Protein AF-A0A7S0XY44-F1 (afdb_monomer)

Mean predicted aligned error: 6.11 Å

InterPro domains:
  IPR001214 SET domain [PS50280] (11-122)
  IPR046341 SET domain superfamily [G3DSA:2.170.270.10] (19-122)
  IPR046341 SET domain superfamily [SSF82199] (30-107)

pLDDT: mean 85.66, std 14.61, range [36.22, 97.56]

Secondary structure (DSSP, 8-state):
--------S-TTEEEEEPPTTSSSTTTTSEEEEESS---TT-EEEEE-EEEEEGGGSPTT-TTEEEEETTEEEEEEEEE-GGGGPPP-TTSSSPPSEEEEEEE-TTS-EEEEEEE--PPPP-

Radius of gyration: 15.22 Å; Cα contacts (8 Å, |Δi|>4): 228; chains: 1; bounding box: 36×29×39 Å

Nearest PDB structures (foldseek):
  2igq-assembly1_A  TM=7.745E-01  e=1.715E-03  Homo sapiens
  2rfi-assembly3_B  TM=7.496E-01  e=2.272E-03  Homo sapiens
  2o8j-assembly4_D  TM=7.693E-01  e=3.561E-03  Homo sapiens
  6box-assembly1_A  TM=7.775E-01  e=5.583E-03  Schizosaccharomyces pombe 972h-
  4it6-assembly1_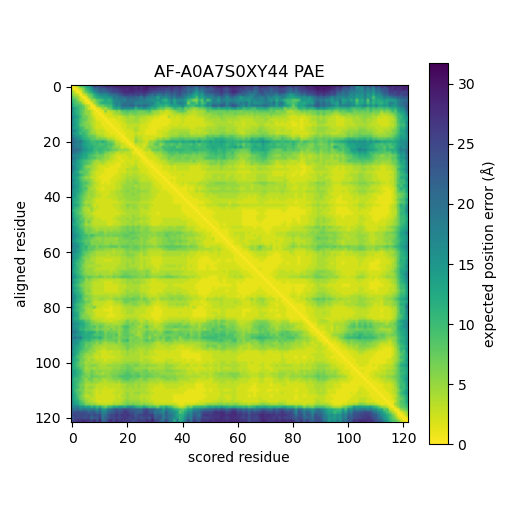A  TM=2.141E-01  e=4.003E+00  Drosophila melanogaster

Foldseek 3Di:
DDPPDQFADFQQKDKAAADLPDLAPQHRHIAIDGPDDADAFDWGGWWAADKDFPVPADPPQPQWDDQDVRIIHGPPPPTGSVSRHDDCPPSPDDDQWDWDWDQDPVRDITTTITGHRDDDDD

Sequence (122 aa):
SGKGIIQGPSNRVAVQPIPPDAKHPAAGQWGLVAAANLFPGEHVIDYVGRVSTMDAAEPDSEYVAELCPGIVIDAAREGGQARFINDFHGTGKMPNVRFERRVEASGEHRLGVHVMKRKIRK

Organism: Hemiselmis andersenii (NCBI:txid464988)

Structure (mmCIF, N/CA/C/O backbone):
data_AF-A0A7S0XY44-F1
#
_entry.id   AF-A0A7S0XY44-F1
#
loop_
_atom_site.group_PDB
_atom_site.id
_atom_site.type_symbol
_atom_site.label_atom_id
_atom_site.label_alt_id
_atom_site.label_comp_id
_atom_site.label_asym_id
_atom_site.label_entity_id
_atom_site.label_seq_id
_atom_site.pdbx_PDB_ins_code
_atom_site.Cartn_x
_atom_site.Cartn_y
_atom_site.Cartn_z
_atom_site.occupancy
_atom_site.B_iso_or_equiv
_atom_site.auth_seq_id
_atom_site.auth_comp_id
_atom_site.auth_asym_id
_atom_site.auth_atom_id
_atom_site.pdbx_PDB_model_num
ATOM 1 N N . SER A 1 1 ? -22.617 -9.368 12.715 1.00 37.84 1 SER A N 1
ATOM 2 C CA . SER A 1 1 ? -21.308 -9.877 13.164 1.00 37.84 1 SER A CA 1
ATOM 3 C C . SER A 1 1 ? -20.520 -10.309 11.937 1.00 37.84 1 SER A C 1
ATOM 5 O O . SER A 1 1 ? -20.588 -11.464 11.538 1.00 37.84 1 SER A O 1
ATOM 7 N N . GLY A 1 2 ? -19.897 -9.359 11.235 1.00 41.81 2 GLY A N 1
ATOM 8 C CA . GLY A 1 2 ? -18.983 -9.672 10.138 1.00 41.81 2 GLY A CA 1
ATOM 9 C C . GLY A 1 2 ? -17.583 -9.707 10.724 1.00 41.81 2 GLY A C 1
ATOM 10 O O . GLY A 1 2 ? -17.139 -8.695 11.256 1.00 41.81 2 GLY A O 1
ATOM 11 N N . LYS A 1 3 ? -16.917 -10.863 10.710 1.00 39.81 3 LYS A N 1
ATOM 12 C CA . LYS A 1 3 ? -15.498 -10.934 11.061 1.00 39.81 3 LYS A CA 1
ATOM 13 C C . LYS A 1 3 ? -14.749 -10.075 10.043 1.00 39.81 3 LYS A C 1
ATOM 15 O O . LYS A 1 3 ? -14.694 -10.447 8.874 1.00 39.81 3 LYS A O 1
ATOM 20 N N . GLY A 1 4 ? -14.216 -8.935 10.476 1.00 41.88 4 GLY A N 1
ATOM 21 C CA . GLY A 1 4 ? -13.226 -8.186 9.716 1.00 41.88 4 GLY A CA 1
ATOM 22 C C . GLY A 1 4 ? -12.010 -9.087 9.566 1.00 41.88 4 GLY A C 1
ATOM 23 O O . GLY A 1 4 ? -11.192 -9.193 10.470 1.00 41.88 4 GLY A O 1
ATOM 24 N N . ILE A 1 5 ? -11.914 -9.822 8.466 1.00 56.62 5 ILE A N 1
ATOM 25 C CA . ILE A 1 5 ? -10.704 -10.557 8.094 1.00 56.62 5 ILE A CA 1
ATOM 26 C C . ILE A 1 5 ? -9.902 -9.583 7.245 1.00 56.62 5 ILE A C 1
ATOM 28 O O . ILE A 1 5 ? -10.487 -8.925 6.384 1.00 56.62 5 ILE A O 1
ATOM 32 N N . ILE A 1 6 ? -8.613 -9.400 7.534 1.00 58.50 6 ILE A N 1
ATOM 33 C CA . ILE A 1 6 ? -7.717 -8.649 6.645 1.00 58.50 6 ILE A CA 1
ATOM 34 C C . ILE A 1 6 ? -7.892 -9.246 5.251 1.00 58.50 6 ILE A C 1
ATOM 36 O O . ILE A 1 6 ? -7.714 -10.458 5.087 1.00 58.50 6 ILE A O 1
ATOM 40 N N . GLN A 1 7 ? -8.277 -8.443 4.258 1.00 63.34 7 GLN A N 1
ATOM 41 C CA . GLN A 1 7 ? -8.320 -8.965 2.898 1.00 63.34 7 GLN A CA 1
ATOM 42 C C . GLN A 1 7 ? -6.880 -9.106 2.412 1.00 63.34 7 GLN A C 1
ATOM 44 O O . GLN A 1 7 ? -6.263 -8.142 1.957 1.00 63.34 7 GLN A O 1
ATOM 49 N N . GLY A 1 8 ? -6.358 -10.324 2.603 1.00 63.72 8 GLY A N 1
ATOM 50 C CA . GLY A 1 8 ? -5.056 -10.785 2.139 1.00 63.72 8 GLY A CA 1
ATOM 51 C C . GLY A 1 8 ? -4.989 -10.861 0.608 1.00 63.72 8 GLY A C 1
ATOM 52 O O . GLY A 1 8 ? -5.683 -10.102 -0.067 1.00 63.72 8 GLY A O 1
ATOM 53 N N . PRO A 1 9 ? -4.147 -11.734 0.025 1.00 71.38 9 PRO A N 1
ATOM 54 C CA . PRO A 1 9 ? -3.911 -11.721 -1.412 1.00 71.38 9 PRO A CA 1
ATOM 55 C C . PRO A 1 9 ? -5.227 -11.769 -2.198 1.00 71.38 9 PRO A C 1
ATOM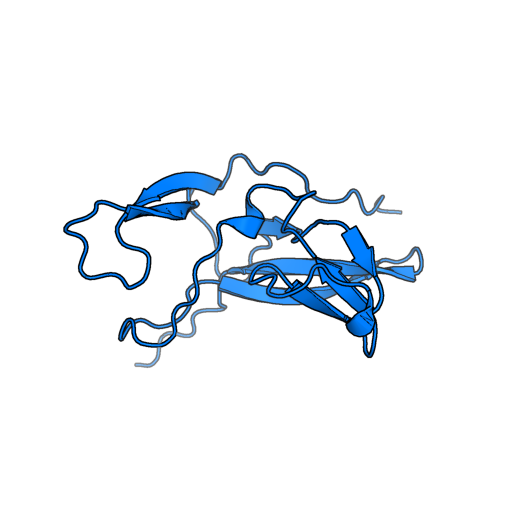 57 O O . PRO A 1 9 ? -6.085 -12.621 -1.969 1.00 71.38 9 PRO A O 1
ATOM 60 N N . SER A 1 10 ? -5.385 -10.812 -3.105 1.00 82.44 10 SER A N 1
ATOM 61 C CA . SER A 1 10 ? -6.598 -10.597 -3.880 1.00 82.44 10 SER A CA 1
ATOM 62 C C . SER A 1 10 ? -6.367 -11.122 -5.289 1.00 82.44 10 SER A C 1
ATOM 64 O O . SER A 1 10 ? -5.464 -10.677 -5.995 1.00 82.44 10 SER A O 1
ATOM 66 N N . ASN A 1 11 ? -7.205 -12.062 -5.729 1.00 86.38 11 ASN A N 1
ATOM 67 C CA . ASN A 1 11 ? -7.176 -12.586 -7.100 1.00 86.38 11 ASN A CA 1
ATOM 68 C C . ASN A 1 11 ? -7.642 -11.558 -8.148 1.00 86.38 11 ASN A C 1
ATOM 70 O O . ASN A 1 11 ? -7.597 -11.827 -9.345 1.00 86.38 11 ASN A O 1
ATOM 74 N N . ARG A 1 12 ? -8.102 -10.384 -7.704 1.00 87.94 12 ARG A N 1
ATOM 75 C CA . ARG A 1 12 ? -8.526 -9.269 -8.556 1.00 87.94 12 ARG A CA 1
ATOM 76 C C . ARG A 1 12 ? -7.364 -8.358 -8.935 1.00 87.94 12 ARG A C 1
ATOM 78 O O . ARG A 1 12 ? -7.548 -7.454 -9.749 1.00 87.94 12 ARG A O 1
ATOM 85 N N . VAL A 1 13 ? -6.177 -8.604 -8.382 1.00 91.44 13 VAL A N 1
ATOM 86 C CA . VAL A 1 13 ? -4.935 -7.909 -8.714 1.00 91.44 13 VAL A CA 1
ATOM 87 C C . VAL A 1 13 ? -3.798 -8.897 -8.950 1.00 91.44 13 VAL A C 1
ATOM 89 O O . VAL A 1 13 ? -3.791 -10.009 -8.427 1.00 91.44 13 VAL A O 1
ATOM 92 N N . ALA A 1 14 ? -2.812 -8.476 -9.731 1.00 92.38 14 ALA A N 1
ATOM 93 C CA . ALA A 1 14 ? -1.583 -9.214 -9.973 1.00 92.38 14 ALA A CA 1
ATOM 94 C C . ALA A 1 14 ? -0.380 -8.282 -9.829 1.00 92.38 14 ALA A C 1
ATOM 96 O O . ALA A 1 14 ? -0.474 -7.088 -10.105 1.00 92.38 14 ALA A O 1
ATOM 97 N N . VAL A 1 15 ? 0.752 -8.839 -9.405 1.00 93.56 15 VAL A N 1
ATOM 98 C CA . VAL A 1 15 ? 2.034 -8.130 -9.386 1.00 93.56 15 VAL A CA 1
ATOM 99 C C . VAL A 1 15 ? 2.767 -8.496 -10.669 1.00 93.56 15 VAL A C 1
ATOM 101 O O . VAL A 1 15 ? 2.958 -9.678 -10.954 1.00 93.56 15 VAL A O 1
ATOM 104 N N . GLN A 1 16 ? 3.116 -7.496 -11.470 1.00 93.12 16 GLN A N 1
ATOM 105 C CA . GLN A 1 16 ? 3.737 -7.683 -12.781 1.00 93.12 16 GLN A CA 1
ATOM 106 C C . GLN A 1 16 ? 4.915 -6.721 -12.960 1.00 93.12 16 GLN A C 1
ATOM 108 O O . GLN A 1 16 ? 4.880 -5.622 -12.402 1.00 93.12 16 GLN A O 1
ATOM 113 N N . PRO A 1 17 ? 5.957 -7.100 -13.719 1.00 92.50 17 PRO A N 1
ATOM 114 C CA . PRO A 1 17 ? 7.029 -6.176 -14.051 1.00 92.50 17 PRO A CA 1
ATOM 115 C C . PRO A 1 17 ? 6.493 -5.068 -14.964 1.00 92.50 17 PRO A C 1
ATOM 117 O O . PRO A 1 17 ? 5.711 -5.319 -15.882 1.00 92.50 17 PRO A O 1
ATOM 120 N N . ILE A 1 18 ? 6.931 -3.838 -14.726 1.00 87.69 18 ILE A N 1
ATOM 121 C CA . ILE A 1 18 ? 6.678 -2.704 -15.608 1.00 87.69 18 ILE A CA 1
ATOM 122 C C . ILE A 1 18 ? 7.811 -2.669 -16.637 1.00 87.69 18 ILE A C 1
ATOM 124 O O . ILE A 1 18 ? 8.978 -2.600 -16.238 1.00 87.69 18 ILE A O 1
ATOM 128 N N . PRO A 1 19 ? 7.504 -2.703 -17.948 1.00 87.94 19 PRO A N 1
ATOM 129 C CA . PRO A 1 19 ? 8.525 -2.705 -18.988 1.00 87.94 19 PRO A CA 1
ATOM 130 C C . PRO A 1 19 ? 9.529 -1.548 -18.825 1.00 87.94 19 PRO A C 1
ATOM 132 O O . PRO A 1 19 ? 9.103 -0.422 -18.547 1.00 87.94 19 PRO A O 1
ATOM 135 N N . PRO A 1 20 ? 10.845 -1.784 -18.992 1.00 84.31 20 PRO A N 1
ATOM 136 C CA . PRO A 1 20 ? 11.866 -0.736 -18.869 1.00 84.31 20 PRO A CA 1
ATOM 137 C C . PRO A 1 20 ? 11.702 0.425 -19.860 1.00 84.31 20 PRO A C 1
ATOM 139 O O . PRO A 1 20 ? 12.147 1.535 -19.595 1.00 84.31 20 PRO A O 1
ATOM 142 N N . ASP A 1 21 ? 11.061 0.178 -20.999 1.00 81.12 21 ASP A N 1
ATOM 143 C CA . ASP A 1 21 ? 10.767 1.153 -22.050 1.00 81.12 21 ASP A CA 1
ATOM 144 C C . ASP A 1 21 ? 9.429 1.889 -21.841 1.00 81.12 21 ASP A C 1
ATOM 146 O O . ASP A 1 21 ? 9.049 2.754 -22.637 1.00 81.12 21 ASP A O 1
ATOM 150 N N . ALA A 1 22 ? 8.701 1.583 -20.762 1.00 77.19 22 ALA A N 1
ATOM 151 C CA . ALA A 1 22 ? 7.473 2.285 -20.435 1.00 77.19 22 ALA A CA 1
ATOM 152 C C . ALA A 1 22 ? 7.754 3.766 -20.136 1.00 77.19 22 ALA A C 1
ATOM 154 O O . ALA A 1 22 ? 8.648 4.119 -19.371 1.00 77.19 22 ALA A O 1
ATOM 155 N N . LYS A 1 23 ? 6.904 4.660 -20.654 1.00 75.38 23 LYS A N 1
ATOM 156 C CA . LYS A 1 23 ? 6.850 6.070 -20.225 1.00 75.38 23 LYS A CA 1
ATOM 157 C C . LYS A 1 23 ? 6.158 6.170 -18.859 1.00 75.38 23 LYS A C 1
ATOM 159 O O . LYS A 1 23 ? 5.044 6.684 -18.752 1.00 75.38 23 LYS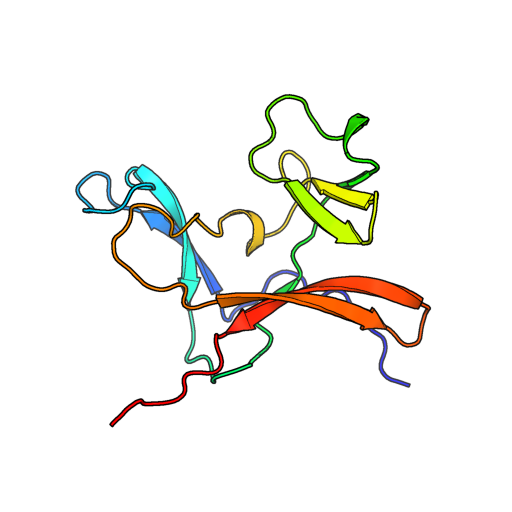 A O 1
ATOM 164 N N . HIS A 1 24 ? 6.775 5.577 -17.843 1.00 69.00 24 HIS A N 1
ATOM 165 C CA . HIS A 1 24 ? 6.268 5.467 -16.481 1.00 69.00 24 HIS A CA 1
ATOM 166 C C . HIS A 1 24 ? 7.438 5.629 -15.490 1.00 69.00 24 HIS A C 1
ATOM 168 O O . HIS A 1 24 ? 8.469 5.004 -15.708 1.00 69.00 24 HIS A O 1
ATOM 174 N N . PRO A 1 25 ? 7.311 6.405 -14.397 1.00 74.94 25 PRO A N 1
ATOM 175 C CA . PRO A 1 25 ? 8.374 6.590 -13.401 1.00 74.94 25 PRO A CA 1
ATOM 176 C C . PRO A 1 25 ? 8.863 5.282 -12.768 1.00 74.94 25 PRO A C 1
ATOM 178 O O . PRO A 1 25 ? 10.039 5.148 -12.470 1.00 74.94 25 PRO A O 1
ATOM 181 N N . ALA A 1 26 ? 7.975 4.295 -12.633 1.00 80.62 26 ALA A N 1
ATOM 182 C CA . ALA A 1 26 ? 8.307 2.948 -12.159 1.00 80.62 26 ALA A CA 1
ATOM 183 C C . ALA A 1 26 ? 8.744 1.973 -13.281 1.00 80.62 26 ALA A C 1
ATOM 185 O O . ALA A 1 26 ? 8.563 0.764 -13.152 1.00 80.62 26 ALA A O 1
ATOM 186 N N . ALA A 1 27 ? 9.235 2.460 -14.426 1.00 85.94 27 ALA A N 1
ATOM 187 C CA . ALA A 1 27 ? 9.763 1.592 -15.482 1.00 85.94 27 ALA A CA 1
ATOM 188 C C . ALA A 1 27 ? 10.922 0.730 -14.952 1.00 85.94 27 ALA A C 1
ATOM 190 O O . ALA A 1 27 ? 11.809 1.223 -14.260 1.00 85.94 27 ALA A O 1
ATOM 191 N N . GLY A 1 28 ? 10.895 -0.574 -15.242 1.00 87.31 28 GLY A N 1
ATOM 192 C CA . GLY A 1 28 ? 11.861 -1.539 -14.705 1.00 87.31 28 GLY A CA 1
ATOM 193 C C . GLY A 1 28 ? 11.592 -1.986 -13.261 1.00 87.31 28 GLY A C 1
ATOM 194 O O . GLY A 1 28 ? 12.302 -2.857 -12.761 1.00 87.31 28 GLY A O 1
ATOM 195 N N . GLN A 1 29 ? 10.568 -1.441 -12.599 1.00 90.44 29 GLN A N 1
ATOM 196 C CA . GLN A 1 29 ? 10.107 -1.893 -11.285 1.00 90.44 29 GLN A CA 1
ATOM 197 C C . GLN A 1 29 ? 8.933 -2.874 -11.419 1.00 90.44 29 GLN A C 1
ATOM 199 O O . GLN A 1 29 ? 8.493 -3.213 -12.517 1.00 90.44 29 GLN A O 1
ATOM 204 N N . TRP A 1 30 ? 8.404 -3.341 -10.290 1.00 92.44 30 TRP A N 1
ATOM 205 C CA . TRP A 1 30 ? 7.176 -4.133 -10.241 1.00 92.44 30 TRP A CA 1
ATOM 206 C C . TRP A 1 30 ? 5.975 -3.236 -9.941 1.00 92.44 30 TRP A C 1
ATOM 208 O O . TRP A 1 30 ? 6.092 -2.233 -9.245 1.00 92.44 30 TRP A O 1
ATOM 218 N N . GLY A 1 31 ? 4.807 -3.596 -10.461 1.00 90.88 31 GLY A N 1
ATOM 219 C CA . GLY A 1 31 ? 3.571 -2.853 -10.258 1.00 90.88 31 GLY A CA 1
ATOM 220 C C . GLY A 1 31 ? 2.388 -3.751 -9.938 1.00 90.88 31 GLY A C 1
ATOM 221 O O . GLY A 1 31 ? 2.302 -4.889 -10.404 1.00 90.88 31 GLY A O 1
ATOM 222 N N . LEU A 1 32 ? 1.452 -3.211 -9.161 1.00 92.31 32 LEU A N 1
ATOM 223 C CA . LEU A 1 32 ? 0.148 -3.811 -8.925 1.00 92.31 32 LEU A CA 1
ATOM 224 C C . LEU A 1 32 ? -0.817 -3.440 -10.057 1.00 92.31 32 LEU A C 1
ATOM 226 O O . LEU A 1 32 ? -1.138 -2.268 -10.260 1.00 92.31 32 LEU A O 1
ATOM 230 N N . VAL A 1 33 ? -1.309 -4.443 -10.779 1.00 90.06 33 VAL A N 1
ATOM 231 C CA . VAL A 1 33 ? -2.258 -4.275 -11.885 1.00 90.06 33 VAL A CA 1
ATOM 232 C C . VAL A 1 33 ? -3.572 -4.988 -11.594 1.00 90.06 33 VAL A C 1
ATOM 234 O O . VAL A 1 33 ? -3.612 -5.957 -10.838 1.00 90.06 33 VAL A O 1
ATOM 237 N N . ALA A 1 34 ? -4.663 -4.525 -12.204 1.00 90.94 34 ALA A N 1
ATOM 238 C CA . ALA A 1 34 ? -5.946 -5.214 -12.125 1.00 90.94 34 ALA A CA 1
ATOM 239 C C . ALA A 1 34 ? -5.892 -6.541 -12.905 1.00 90.94 34 ALA A C 1
ATOM 241 O O . ALA A 1 34 ? -5.452 -6.574 -14.051 1.00 90.94 34 ALA A O 1
ATOM 242 N N . ALA A 1 35 ? -6.375 -7.617 -12.287 1.00 90.88 35 ALA A N 1
ATOM 243 C CA . ALA A 1 35 ? -6.527 -8.947 -12.884 1.00 90.88 35 ALA A CA 1
ATOM 244 C C . ALA A 1 35 ? -8.004 -9.314 -13.139 1.00 90.88 35 ALA A C 1
ATOM 246 O O . ALA A 1 35 ? -8.310 -10.388 -13.649 1.00 90.88 35 ALA A O 1
ATOM 247 N N . ALA A 1 36 ? -8.927 -8.417 -12.786 1.00 90.12 36 ALA A N 1
ATOM 248 C CA . ALA 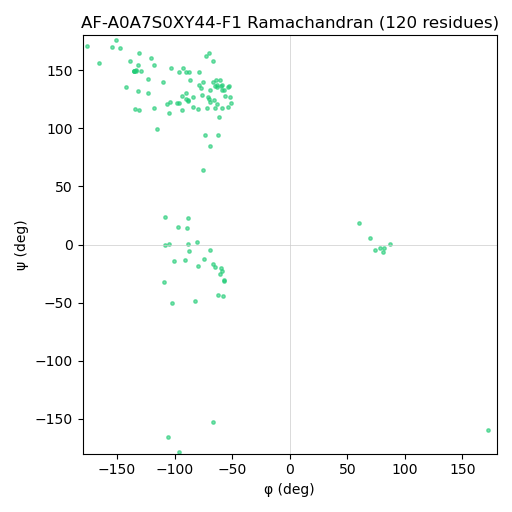A 1 36 ? -10.357 -8.529 -13.038 1.00 90.12 36 ALA A CA 1
ATOM 249 C C . ALA A 1 36 ? -10.973 -7.139 -13.266 1.00 90.12 36 ALA A C 1
ATOM 251 O O . ALA A 1 36 ? -10.348 -6.113 -12.989 1.00 90.12 36 ALA A O 1
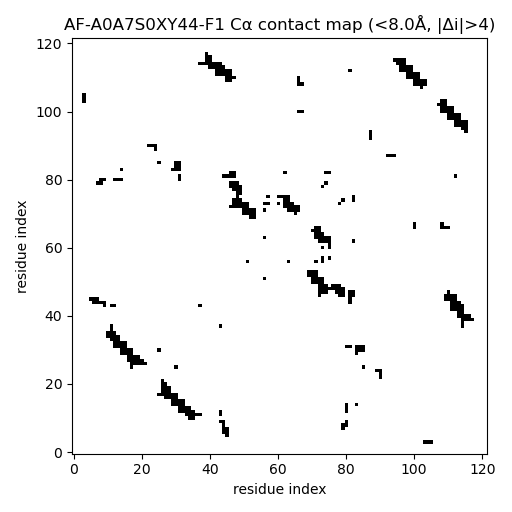ATOM 252 N N . ASN A 1 37 ? -12.225 -7.099 -13.727 1.00 90.00 37 ASN A N 1
ATOM 253 C CA . ASN A 1 37 ? -12.995 -5.856 -13.781 1.00 90.00 37 ASN A CA 1
ATOM 254 C C . ASN A 1 37 ? -13.269 -5.348 -12.364 1.00 90.00 37 ASN A C 1
ATOM 256 O O . ASN A 1 37 ? -13.870 -6.076 -11.573 1.00 90.00 37 ASN A O 1
ATOM 260 N N . LEU A 1 38 ? -12.872 -4.107 -12.078 1.00 90.38 38 LEU A N 1
ATOM 261 C CA . LEU A 1 38 ? -13.094 -3.440 -10.795 1.00 90.38 38 LEU A CA 1
ATOM 262 C C . LEU A 1 38 ? -14.116 -2.304 -10.939 1.00 90.38 38 LEU A C 1
ATOM 264 O O . LEU A 1 38 ? -14.081 -1.543 -11.910 1.00 90.38 38 LEU A O 1
ATOM 268 N N . PHE A 1 39 ? -15.004 -2.162 -9.962 1.00 91.50 39 PHE A N 1
ATOM 269 C CA . PHE A 1 39 ? -16.051 -1.145 -9.946 1.00 91.50 39 PHE A CA 1
ATOM 270 C C . PHE A 1 39 ? -15.613 0.134 -9.211 1.00 91.50 39 PHE A C 1
ATOM 272 O O . PHE A 1 39 ? -14.798 0.083 -8.288 1.00 91.50 39 PHE A O 1
ATOM 279 N N . PRO A 1 40 ? -16.162 1.314 -9.560 1.00 92.31 40 PRO A N 1
ATOM 280 C CA . PRO A 1 40 ? -15.874 2.551 -8.837 1.00 92.31 40 PRO A CA 1
ATOM 281 C C . PRO A 1 40 ? -16.185 2.444 -7.337 1.00 92.31 40 PRO A C 1
ATOM 283 O O . PRO A 1 40 ? -17.299 2.105 -6.948 1.00 92.31 40 PRO A O 1
ATOM 286 N N . GLY A 1 41 ? -15.215 2.789 -6.486 1.00 91.88 41 GLY A N 1
ATOM 287 C CA . GLY A 1 41 ? -15.350 2.712 -5.027 1.00 91.88 41 GLY A CA 1
ATOM 288 C C . GLY A 1 41 ? -15.129 1.323 -4.420 1.00 91.88 41 GLY A C 1
ATOM 289 O O . GLY A 1 41 ? -15.077 1.222 -3.194 1.00 91.88 41 GLY A O 1
ATOM 290 N N . GLU A 1 42 ? -14.966 0.287 -5.243 1.00 92.50 42 GLU A N 1
ATOM 291 C CA . GLU A 1 42 ? -14.723 -1.080 -4.789 1.00 92.50 42 GLU A CA 1
ATOM 292 C C . GLU A 1 42 ? -13.446 -1.170 -3.939 1.00 92.50 42 GLU A C 1
ATOM 294 O O . GLU A 1 42 ? -12.430 -0.558 -4.276 1.00 92.50 42 GLU A O 1
ATOM 299 N N . HIS A 1 43 ? -13.508 -1.921 -2.835 1.00 92.69 43 HIS A N 1
ATOM 300 C CA . HIS A 1 43 ? -12.333 -2.313 -2.053 1.00 92.69 43 HIS A CA 1
ATOM 301 C C . HIS A 1 43 ? -11.592 -3.433 -2.782 1.00 92.69 43 HIS A C 1
ATOM 303 O O . HIS A 1 43 ? -12.203 -4.422 -3.173 1.00 92.69 43 HIS A O 1
ATOM 309 N N . VAL A 1 44 ? -10.289 -3.259 -2.978 1.00 91.69 44 VAL A N 1
ATOM 310 C CA . VAL A 1 44 ? -9.469 -4.153 -3.803 1.00 91.69 44 VAL A CA 1
ATOM 311 C C . VAL A 1 44 ? -8.641 -5.108 -2.946 1.00 91.69 44 VAL A C 1
ATOM 313 O O . VAL A 1 44 ? -8.607 -6.310 -3.216 1.00 91.69 44 VAL A O 1
ATOM 316 N N . ILE A 1 45 ? -7.928 -4.549 -1.966 1.00 94.06 45 ILE A N 1
ATOM 317 C CA . ILE A 1 45 ? -6.998 -5.239 -1.065 1.00 94.06 45 ILE A CA 1
ATOM 318 C C . ILE A 1 45 ? -6.672 -4.318 0.122 1.00 94.06 45 ILE A C 1
ATOM 320 O O . ILE A 1 45 ? -6.792 -3.096 -0.003 1.00 94.06 45 ILE A O 1
ATOM 324 N N . ASP A 1 46 ? -6.268 -4.864 1.267 1.00 95.31 46 ASP A N 1
ATOM 325 C CA . ASP A 1 46 ? -5.720 -4.063 2.367 1.00 95.31 46 ASP A CA 1
ATOM 326 C C . ASP A 1 46 ? -4.206 -3.840 2.196 1.00 95.31 46 ASP A C 1
ATOM 328 O O . ASP A 1 46 ? -3.463 -4.726 1.768 1.00 95.31 46 ASP A O 1
ATOM 332 N N . TYR A 1 47 ? -3.740 -2.637 2.530 1.00 95.75 47 TYR A N 1
ATOM 333 C CA . TYR A 1 47 ? -2.321 -2.341 2.678 1.00 95.75 47 TYR A CA 1
ATOM 334 C C . TYR A 1 47 ? -1.875 -2.853 4.041 1.00 95.75 47 TYR A C 1
ATOM 336 O O . TYR A 1 47 ? -2.383 -2.416 5.071 1.00 95.75 47 TYR A O 1
ATOM 344 N N . VAL A 1 48 ? -0.967 -3.821 4.034 1.00 95.50 48 VAL A N 1
ATOM 345 C CA . VAL A 1 48 ? -0.542 -4.555 5.226 1.00 95.50 48 VAL A CA 1
ATOM 346 C C . VAL A 1 48 ? 0.969 -4.549 5.327 1.00 95.50 48 VAL A C 1
ATOM 348 O O . VAL A 1 48 ? 1.662 -4.560 4.308 1.00 95.50 48 VAL A O 1
ATOM 351 N N . GLY A 1 49 ? 1.449 -4.585 6.562 1.00 95.19 49 GLY A N 1
ATOM 352 C CA . GLY A 1 49 ? 2.856 -4.684 6.894 1.00 95.19 49 GLY A CA 1
ATOM 353 C C . GLY A 1 49 ? 3.083 -4.518 8.385 1.00 95.19 49 GLY A C 1
ATOM 354 O O . GLY A 1 49 ? 2.154 -4.713 9.176 1.00 95.19 49 GLY A O 1
ATOM 355 N N . ARG A 1 50 ? 4.306 -4.165 8.775 1.00 96.19 50 ARG A N 1
ATOM 356 C CA . ARG A 1 50 ? 4.639 -3.946 10.183 1.00 96.19 50 ARG A CA 1
ATOM 357 C C . ARG A 1 50 ? 3.969 -2.664 10.671 1.00 96.19 50 ARG A C 1
ATOM 359 O O . ARG A 1 50 ? 4.137 -1.612 10.065 1.00 96.19 50 ARG A O 1
ATOM 366 N N . VAL A 1 51 ? 3.227 -2.749 11.773 1.00 96.06 51 VAL A N 1
ATOM 367 C CA . VAL A 1 51 ? 2.641 -1.573 12.428 1.00 96.06 51 VAL A CA 1
ATOM 368 C C . VAL A 1 51 ? 3.645 -1.011 13.428 1.00 96.06 51 VAL A C 1
ATOM 370 O O . VAL A 1 51 ? 4.101 -1.731 14.317 1.00 96.06 51 VAL A O 1
ATOM 373 N N . SER A 1 52 ? 3.983 0.267 13.294 1.00 94.38 52 SER A N 1
ATOM 374 C CA . SER A 1 52 ? 4.938 0.950 14.170 1.00 94.38 52 SER A CA 1
ATOM 375 C C . SER A 1 52 ? 4.618 2.441 14.287 1.00 94.38 52 SER A C 1
ATOM 377 O O . SER A 1 52 ? 3.714 2.957 13.630 1.00 94.38 52 SER A O 1
ATOM 379 N N . THR A 1 53 ? 5.362 3.156 15.128 1.00 95.75 53 THR A N 1
ATOM 380 C CA . THR A 1 53 ? 5.471 4.615 15.012 1.00 95.75 53 THR A CA 1
ATOM 381 C C . THR A 1 53 ? 6.333 4.976 13.799 1.00 95.75 53 THR A C 1
ATOM 383 O O . THR A 1 53 ? 7.082 4.132 13.300 1.00 95.75 53 THR A O 1
ATOM 386 N N . MET A 1 54 ? 6.243 6.228 13.332 1.00 90.06 54 MET A N 1
ATOM 387 C CA . MET A 1 54 ? 7.070 6.717 12.218 1.00 90.06 54 MET A CA 1
ATOM 388 C C . MET A 1 54 ? 8.571 6.580 12.523 1.00 90.06 54 MET A C 1
ATOM 390 O O . MET A 1 54 ? 9.318 6.068 11.702 1.00 90.06 54 MET A O 1
ATOM 394 N N . ASP A 1 55 ? 8.992 6.940 13.737 1.00 92.56 55 ASP A N 1
ATOM 395 C CA . ASP A 1 55 ? 10.401 6.891 14.160 1.00 92.56 55 ASP A CA 1
ATOM 396 C C . ASP A 1 55 ? 10.968 5.461 14.252 1.00 92.56 55 ASP A C 1
ATOM 398 O O . ASP A 1 55 ? 12.180 5.274 14.327 1.00 92.56 55 ASP A O 1
ATOM 402 N N . ALA A 1 56 ? 10.090 4.455 14.285 1.00 93.25 56 ALA A N 1
ATOM 403 C CA . ALA A 1 56 ? 10.447 3.040 14.341 1.00 93.25 56 ALA A CA 1
ATOM 404 C C . ALA A 1 56 ? 10.259 2.315 12.995 1.00 93.25 56 ALA A C 1
ATOM 406 O O . ALA A 1 56 ? 10.492 1.105 12.930 1.00 93.25 56 ALA A O 1
ATOM 407 N N . ALA A 1 57 ? 9.813 3.019 11.947 1.00 92.38 57 ALA A N 1
ATOM 408 C CA . ALA A 1 57 ? 9.806 2.485 10.588 1.00 92.38 57 ALA A CA 1
ATOM 409 C C . ALA A 1 57 ? 11.247 2.288 10.089 1.00 92.38 57 ALA A C 1
ATOM 411 O O . ALA A 1 57 ? 12.186 2.896 10.610 1.00 92.38 57 ALA A O 1
ATOM 412 N N . GLU A 1 58 ? 11.438 1.421 9.094 1.00 92.19 58 GLU A N 1
ATOM 413 C CA . GLU A 1 58 ? 12.774 1.196 8.551 1.00 92.19 58 GLU A CA 1
ATOM 414 C C . GLU A 1 58 ? 13.317 2.494 7.921 1.00 92.19 58 GLU A C 1
ATOM 416 O O . GLU A 1 58 ? 12.585 3.174 7.189 1.00 92.19 58 GLU A O 1
ATOM 421 N N . PRO A 1 59 ? 14.593 2.847 8.175 1.00 90.62 59 PRO A N 1
ATOM 422 C CA . PRO A 1 59 ? 15.211 4.018 7.566 1.00 90.62 59 PRO A CA 1
ATOM 423 C C . PRO A 1 59 ? 15.086 3.975 6.041 1.00 90.62 59 PRO A C 1
ATOM 425 O O . PRO A 1 59 ? 15.310 2.930 5.428 1.00 90.62 59 PRO A O 1
ATOM 428 N N . ASP A 1 60 ? 14.717 5.108 5.445 1.00 89.75 60 ASP A N 1
ATOM 429 C CA . ASP A 1 60 ? 14.549 5.281 3.997 1.00 89.75 60 ASP A CA 1
ATOM 430 C C . ASP A 1 60 ? 13.491 4.360 3.348 1.00 89.75 60 ASP A C 1
ATOM 432 O O . ASP A 1 60 ? 13.484 4.174 2.130 1.00 89.75 60 ASP A O 1
ATOM 436 N N . SER A 1 61 ? 12.571 3.783 4.134 1.00 92.25 61 SER A N 1
ATOM 437 C CA . SER A 1 61 ? 11.472 2.984 3.582 1.00 92.25 61 SER A CA 1
ATOM 438 C C . SER A 1 61 ? 10.521 3.840 2.739 1.00 92.25 61 SER A C 1
ATOM 440 O O . SER A 1 61 ? 9.810 4.709 3.240 1.00 92.25 61 SER A O 1
ATOM 442 N N . GLU A 1 62 ? 10.432 3.519 1.448 1.00 91.00 62 GLU A N 1
ATOM 443 C CA . GLU A 1 62 ? 9.436 4.080 0.523 1.00 91.00 62 GLU A CA 1
ATOM 444 C C . GLU A 1 62 ? 8.055 3.395 0.646 1.00 91.00 62 GLU A C 1
ATOM 446 O O . GLU A 1 62 ? 7.121 3.720 -0.085 1.00 91.00 62 GLU A O 1
ATOM 451 N N . TYR A 1 63 ? 7.905 2.436 1.569 1.00 93.94 63 TYR A N 1
ATOM 452 C CA . TYR A 1 63 ? 6.710 1.598 1.738 1.00 93.94 63 TYR A CA 1
ATOM 453 C C . TYR A 1 63 ? 5.904 1.951 2.998 1.00 93.94 63 TYR A C 1
ATOM 455 O O . TYR A 1 63 ? 5.185 1.106 3.540 1.00 93.94 63 TYR A O 1
ATOM 463 N N . VAL A 1 64 ? 6.044 3.183 3.489 1.00 95.44 64 VAL A N 1
ATOM 464 C CA . VAL A 1 64 ? 5.378 3.657 4.705 1.00 95.44 64 VAL A CA 1
ATOM 465 C C . VAL A 1 64 ? 4.059 4.343 4.360 1.00 95.44 64 VAL A C 1
ATOM 467 O O . VAL A 1 64 ? 4.013 5.280 3.564 1.00 95.44 64 VAL A O 1
ATOM 470 N N . ALA A 1 65 ? 2.975 3.915 5.006 1.00 95.44 65 ALA A N 1
ATOM 471 C CA . ALA A 1 65 ? 1.665 4.541 4.883 1.00 95.44 65 ALA A CA 1
ATOM 472 C C . ALA A 1 65 ? 1.032 4.794 6.258 1.00 95.44 65 ALA A C 1
ATOM 474 O O . ALA A 1 65 ? 0.978 3.911 7.111 1.00 95.44 65 ALA A O 1
ATOM 475 N N . GLU A 1 66 ? 0.517 6.004 6.485 1.00 95.44 66 GLU A N 1
ATOM 476 C CA . GLU A 1 66 ? -0.098 6.372 7.765 1.00 95.44 66 GLU A CA 1
ATOM 477 C C . GLU A 1 66 ? -1.463 5.685 7.960 1.00 95.44 66 GLU A C 1
ATOM 479 O O . GLU A 1 66 ? -2.431 5.953 7.232 1.00 95.44 66 GLU A O 1
ATOM 484 N N . LEU A 1 67 ? -1.553 4.851 8.998 1.00 95.94 67 LEU A N 1
ATOM 485 C CA . LEU A 1 67 ? -2.751 4.110 9.389 1.00 95.94 67 LEU A CA 1
ATOM 486 C C . LEU A 1 67 ? -3.703 4.981 10.215 1.00 95.94 67 LEU A C 1
ATOM 488 O O . LEU A 1 67 ? -4.900 5.059 9.929 1.00 95.94 67 LEU A O 1
ATOM 492 N N . CYS A 1 68 ? -3.160 5.659 11.221 1.00 94.38 68 CYS A N 1
ATOM 493 C CA . CYS A 1 68 ? -3.833 6.660 12.042 1.00 94.38 68 CYS A CA 1
ATOM 494 C C . CYS A 1 68 ? -2.779 7.631 12.613 1.00 94.38 68 CYS A C 1
ATOM 496 O O . 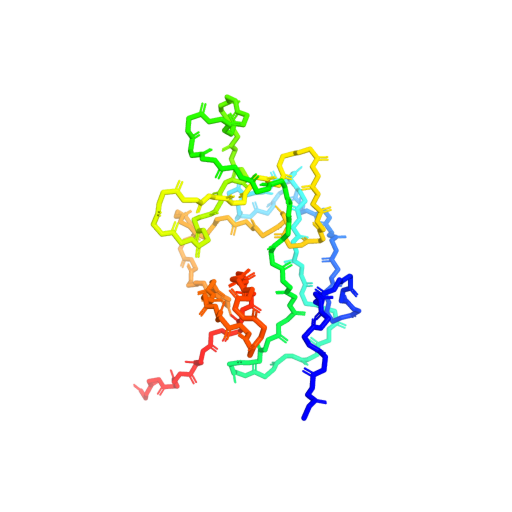CYS A 1 68 ? -1.587 7.372 12.452 1.00 94.38 68 CYS A O 1
ATOM 498 N N . PRO A 1 69 ? -3.170 8.757 13.237 1.00 93.81 69 PRO A N 1
ATOM 499 C CA . PRO A 1 69 ? -2.205 9.760 13.683 1.00 93.81 69 PRO A CA 1
ATOM 500 C C . PRO A 1 69 ? -1.097 9.162 14.563 1.00 93.81 69 PRO A C 1
ATOM 502 O O . PRO A 1 69 ? -1.371 8.613 15.629 1.00 93.81 69 PRO A O 1
ATOM 505 N N . GLY A 1 70 ? 0.151 9.265 14.100 1.00 93.00 70 GLY A N 1
ATOM 506 C CA . GLY A 1 70 ? 1.338 8.756 14.799 1.00 93.00 70 GLY A CA 1
ATOM 507 C C . GLY A 1 70 ? 1.635 7.261 14.618 1.00 93.00 70 GLY A C 1
ATOM 508 O O . GLY A 1 70 ? 2.663 6.799 15.111 1.00 93.00 70 GLY A O 1
ATOM 509 N N . ILE A 1 71 ? 0.788 6.517 13.899 1.00 96.50 71 ILE A N 1
ATOM 510 C CA . ILE A 1 71 ? 0.957 5.084 13.627 1.00 96.50 71 ILE A CA 1
ATOM 511 C C . ILE A 1 71 ? 0.967 4.836 12.122 1.00 96.50 71 ILE A C 1
ATOM 513 O O . ILE A 1 71 ? 0.074 5.254 11.379 1.00 96.50 71 ILE A O 1
ATOM 517 N N . VAL A 1 72 ? 1.967 4.091 11.673 1.00 97.25 72 VAL A N 1
ATOM 518 C CA . VAL A 1 72 ? 2.184 3.761 10.269 1.00 97.25 72 VAL A CA 1
ATOM 519 C C . VAL A 1 72 ? 2.162 2.255 10.048 1.00 97.25 72 VAL A C 1
ATOM 521 O O . VAL A 1 72 ? 2.328 1.463 10.976 1.00 97.25 72 VAL A O 1
ATOM 524 N N . ILE A 1 73 ? 1.951 1.877 8.795 1.00 97.56 73 ILE A N 1
ATOM 525 C CA . ILE A 1 73 ? 2.236 0.552 8.263 1.00 97.56 73 ILE A CA 1
ATOM 526 C C . ILE A 1 73 ? 3.479 0.688 7.390 1.00 97.56 73 ILE A C 1
ATOM 528 O O . ILE A 1 73 ? 3.450 1.439 6.418 1.00 97.56 73 ILE A O 1
ATOM 532 N N . ASP A 1 74 ? 4.537 -0.046 7.719 1.00 96.81 74 ASP A N 1
ATOM 533 C CA . ASP A 1 74 ? 5.735 -0.176 6.894 1.00 96.81 74 ASP A CA 1
ATOM 534 C C . ASP A 1 74 ? 5.744 -1.545 6.206 1.00 96.81 74 ASP A C 1
ATOM 536 O O . ASP A 1 74 ? 5.850 -2.595 6.851 1.00 96.81 74 ASP A O 1
ATOM 540 N N . ALA A 1 75 ? 5.613 -1.530 4.879 1.00 95.94 75 ALA A N 1
ATOM 541 C CA . ALA A 1 75 ? 5.592 -2.732 4.058 1.00 95.94 75 ALA A CA 1
ATOM 542 C C . ALA A 1 75 ? 6.955 -3.081 3.424 1.00 95.94 75 ALA A C 1
ATOM 544 O O . ALA A 1 75 ? 7.002 -3.894 2.496 1.00 95.94 75 ALA A O 1
ATOM 545 N N . ALA A 1 76 ? 8.074 -2.499 3.883 1.00 93.75 76 ALA A N 1
ATOM 546 C CA . ALA A 1 76 ? 9.403 -2.750 3.309 1.00 93.75 76 ALA A CA 1
ATOM 547 C C . ALA A 1 76 ? 9.854 -4.213 3.429 1.00 93.75 76 ALA A C 1
ATOM 549 O O . ALA A 1 76 ? 10.393 -4.785 2.474 1.00 93.75 76 ALA A O 1
ATOM 550 N N . AR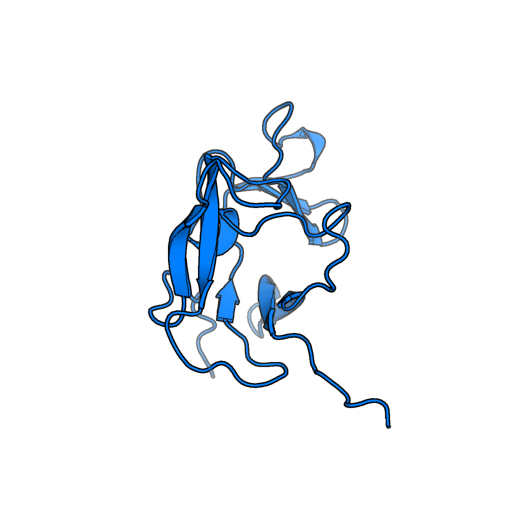G A 1 77 ? 9.628 -4.823 4.598 1.00 91.81 77 ARG A N 1
ATOM 551 C CA . ARG A 1 77 ? 10.069 -6.194 4.918 1.00 91.81 77 ARG A CA 1
ATOM 552 C C . ARG A 1 77 ? 8.929 -7.196 5.011 1.00 91.81 77 ARG A C 1
ATOM 554 O O . ARG A 1 77 ? 9.105 -8.361 4.669 1.00 91.81 77 ARG A O 1
ATOM 561 N N . GLU A 1 78 ? 7.768 -6.741 5.456 1.00 89.31 78 GLU A N 1
ATOM 562 C CA . GLU A 1 78 ? 6.599 -7.570 5.720 1.00 89.31 78 GLU A CA 1
ATOM 563 C C . GLU A 1 78 ? 5.418 -6.899 5.028 1.00 89.31 78 GLU A C 1
ATOM 565 O O . GLU A 1 78 ? 5.090 -5.771 5.363 1.00 89.31 78 GLU A O 1
ATOM 570 N N . GLY A 1 79 ? 4.809 -7.537 4.029 1.00 90.94 79 GLY A N 1
ATOM 571 C CA . GLY A 1 79 ? 3.714 -6.925 3.281 1.00 90.94 79 GLY A C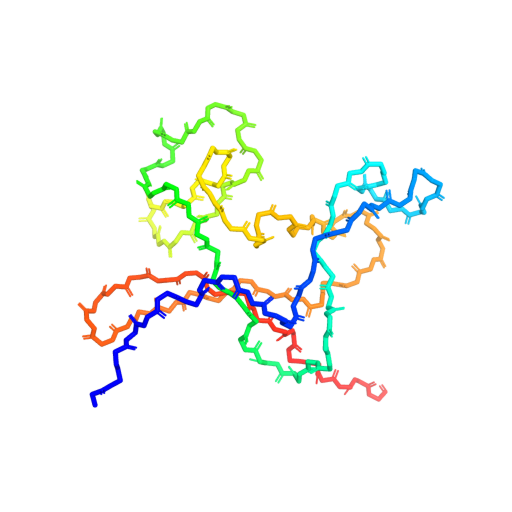A 1
ATOM 572 C C . GLY A 1 79 ? 3.098 -7.848 2.236 1.00 90.94 79 GLY A C 1
ATOM 573 O O . GLY A 1 79 ? 3.597 -8.941 1.970 1.00 90.94 79 GLY A O 1
ATOM 574 N N . GLY A 1 80 ? 1.983 -7.406 1.655 1.00 91.69 80 GLY A N 1
ATOM 575 C CA . GLY A 1 80 ? 1.246 -8.133 0.616 1.00 91.69 80 GLY A CA 1
ATOM 576 C C . GLY A 1 80 ? 1.424 -7.535 -0.780 1.00 91.69 80 GLY A C 1
ATOM 577 O O . GLY A 1 80 ? 2.263 -6.669 -1.001 1.00 91.69 80 GLY A O 1
ATOM 578 N N . GLN A 1 81 ? 0.574 -7.938 -1.729 1.00 94.38 81 GLN A N 1
ATOM 579 C CA . GLN A 1 81 ? 0.591 -7.408 -3.105 1.00 94.38 81 GLN A CA 1
ATOM 580 C C . GLN A 1 81 ? 0.430 -5.875 -3.155 1.00 94.38 81 GLN A C 1
ATOM 582 O O . GLN A 1 81 ? 0.987 -5.223 -4.033 1.00 94.38 81 GLN A O 1
ATOM 587 N N . ALA A 1 82 ? -0.292 -5.291 -2.192 1.00 94.62 82 ALA A N 1
ATOM 588 C CA . ALA A 1 82 ? -0.544 -3.854 -2.102 1.00 94.62 82 ALA A CA 1
ATOM 589 C C . ALA A 1 82 ? 0.734 -2.998 -2.013 1.00 94.62 82 ALA A C 1
ATOM 591 O O . ALA A 1 82 ? 0.707 -1.836 -2.409 1.00 94.62 82 ALA A O 1
ATOM 592 N N . ARG A 1 83 ? 1.864 -3.563 -1.561 1.00 94.12 83 ARG A N 1
ATOM 593 C CA . ARG A 1 83 ? 3.145 -2.842 -1.494 1.00 94.12 83 ARG A CA 1
ATOM 594 C C . ARG A 1 83 ? 3.697 -2.438 -2.866 1.00 94.12 83 ARG A C 1
ATOM 596 O O . ARG A 1 83 ? 4.535 -1.557 -2.933 1.00 94.12 83 ARG A O 1
ATOM 603 N N . PHE A 1 84 ? 3.232 -3.074 -3.944 1.00 93.62 84 PHE A N 1
ATOM 604 C CA . PHE A 1 84 ? 3.641 -2.782 -5.324 1.00 93.62 84 PHE A CA 1
ATOM 605 C C . PHE A 1 84 ? 2.766 -1.706 -5.993 1.00 93.62 84 PHE A C 1
ATOM 607 O O . PHE A 1 84 ? 2.759 -1.571 -7.218 1.00 93.62 84 PHE A O 1
ATOM 614 N N . ILE A 1 85 ? 1.963 -0.969 -5.220 1.00 91.88 85 ILE A N 1
ATOM 615 C CA . ILE A 1 85 ? 1.288 0.232 -5.716 1.00 91.88 85 ILE A CA 1
ATOM 616 C C . ILE A 1 85 ? 2.351 1.300 -5.947 1.00 91.88 85 ILE A C 1
ATOM 618 O O . ILE A 1 85 ? 3.067 1.672 -5.025 1.00 91.88 85 ILE A O 1
ATOM 622 N N . ASN A 1 86 ? 2.423 1.798 -7.176 1.00 87.38 86 ASN A N 1
ATOM 623 C CA . ASN A 1 86 ? 3.373 2.837 -7.544 1.00 87.38 86 ASN A CA 1
ATOM 624 C C . ASN A 1 86 ? 2.784 4.227 -7.332 1.00 87.38 86 ASN A C 1
ATOM 626 O O . ASN A 1 86 ? 1.581 4.439 -7.525 1.00 87.38 86 ASN A O 1
ATOM 630 N N . ASP A 1 87 ? 3.655 5.179 -7.001 1.00 83.12 87 ASP A N 1
ATOM 631 C CA . ASP A 1 87 ? 3.285 6.585 -6.969 1.00 83.12 87 ASP A CA 1
ATOM 632 C C . ASP A 1 87 ? 2.917 7.076 -8.383 1.00 83.12 87 ASP A C 1
ATOM 634 O O . ASP A 1 87 ? 3.570 6.758 -9.382 1.00 83.12 87 ASP A O 1
ATOM 638 N N . PHE A 1 88 ? 1.827 7.838 -8.472 1.00 78.25 88 PHE A N 1
ATOM 639 C CA . PHE A 1 88 ? 1.341 8.424 -9.715 1.00 78.25 88 PHE A CA 1
ATOM 640 C C . PHE A 1 88 ? 1.919 9.825 -9.973 1.00 78.25 88 PHE A C 1
ATOM 642 O O . PHE A 1 88 ? 1.764 10.345 -11.085 1.00 78.25 88 PHE A O 1
ATOM 649 N N . HIS A 1 89 ? 2.553 10.470 -8.987 1.00 79.94 89 HIS A N 1
ATOM 650 C CA . HIS A 1 89 ? 3.113 11.809 -9.168 1.00 79.94 89 HIS A CA 1
ATOM 651 C C . HIS A 1 89 ? 4.179 11.820 -10.277 1.00 79.94 89 HIS A C 1
ATOM 653 O O . HIS A 1 89 ? 4.927 10.868 -10.479 1.00 79.94 89 HIS A O 1
ATOM 659 N N . GLY A 1 90 ? 4.199 12.887 -11.081 1.00 74.94 90 GLY A N 1
ATOM 660 C CA . GLY A 1 90 ? 5.124 13.012 -12.216 1.00 74.94 90 GLY A CA 1
ATOM 661 C C . GLY A 1 90 ? 4.796 12.140 -13.440 1.00 74.94 90 GLY A C 1
ATOM 662 O O . GLY A 1 90 ? 5.432 12.300 -14.476 1.00 74.94 90 GLY A O 1
ATOM 663 N N . THR A 1 91 ? 3.776 11.271 -13.385 1.00 75.06 91 THR A N 1
ATOM 664 C CA . THR A 1 91 ? 3.366 10.433 -14.536 1.00 75.06 91 THR A CA 1
ATOM 665 C C . THR A 1 91 ? 2.517 11.170 -15.579 1.00 75.06 91 THR A C 1
ATOM 667 O O . THR A 1 91 ? 2.315 10.665 -16.683 1.00 75.06 91 THR A O 1
ATOM 670 N N . GLY A 1 92 ? 1.918 12.308 -15.208 1.00 76.31 92 GLY A N 1
ATOM 671 C CA . GLY A 1 92 ? 0.862 12.964 -15.991 1.00 76.31 92 GLY A CA 1
ATOM 672 C C . GLY A 1 92 ? -0.479 12.211 -16.010 1.00 76.31 92 GLY A C 1
ATOM 673 O O . GLY A 1 92 ? -1.401 12.626 -16.712 1.00 76.31 92 GLY A O 1
ATOM 674 N N . LYS A 1 93 ? -0.617 11.114 -15.253 1.00 80.12 93 LYS A N 1
ATOM 675 C CA . LYS A 1 93 ? -1.854 10.337 -15.110 1.00 80.12 93 LYS A CA 1
ATOM 676 C C . LYS A 1 93 ? -2.523 10.637 -13.771 1.00 80.12 93 LYS A C 1
ATOM 678 O O . LYS A 1 93 ? -1.870 10.956 -12.785 1.00 80.12 93 LYS A O 1
ATOM 683 N N . MET A 1 94 ? -3.846 10.503 -13.741 1.00 82.69 94 MET A N 1
ATOM 684 C CA . MET A 1 94 ? -4.613 10.541 -12.495 1.00 82.69 94 MET A CA 1
ATOM 685 C C . MET A 1 94 ? -4.508 9.197 -11.764 1.00 82.69 94 MET A C 1
ATOM 687 O O . MET A 1 94 ? -4.457 8.157 -12.432 1.00 82.69 94 MET A O 1
ATOM 691 N N . PRO A 1 95 ? -4.553 9.189 -10.420 1.00 87.19 95 PRO A N 1
ATOM 692 C CA . PRO A 1 95 ? -4.621 7.947 -9.669 1.00 87.19 95 PRO A CA 1
ATOM 693 C C . PRO A 1 95 ? -5.932 7.220 -9.984 1.00 87.19 95 PRO A C 1
ATOM 695 O O . PRO A 1 95 ? -6.995 7.831 -10.132 1.00 87.19 95 PRO A O 1
ATOM 698 N N . ASN A 1 96 ? -5.865 5.896 -10.086 1.00 88.69 96 ASN A N 1
ATOM 699 C CA . ASN A 1 96 ? -7.021 5.021 -10.307 1.00 88.69 96 ASN A CA 1
ATOM 700 C C . ASN A 1 96 ? -7.506 4.342 -9.015 1.00 88.69 96 ASN A C 1
ATOM 702 O O . ASN A 1 96 ? -8.641 3.860 -8.969 1.00 88.69 96 ASN A O 1
ATOM 706 N N . VAL A 1 97 ? -6.694 4.371 -7.958 1.00 92.50 97 VAL A N 1
ATOM 707 C CA . VAL A 1 97 ? -7.012 3.897 -6.609 1.00 92.50 97 VAL A CA 1
ATOM 708 C C . VAL A 1 97 ? -6.654 4.953 -5.560 1.00 92.50 97 VAL A C 1
ATOM 710 O O . VAL A 1 97 ? -5.935 5.907 -5.849 1.00 92.50 97 VAL A O 1
ATOM 713 N N . ARG A 1 98 ? -7.166 4.794 -4.340 1.00 93.25 98 ARG A N 1
ATOM 714 C CA . ARG A 1 98 ? -6.810 5.590 -3.157 1.00 93.25 98 ARG A CA 1
ATOM 715 C C . ARG A 1 98 ? -6.695 4.705 -1.928 1.00 93.25 98 ARG A C 1
ATOM 717 O O . ARG A 1 98 ? -7.351 3.664 -1.859 1.00 93.25 98 ARG A O 1
ATOM 724 N N . PHE A 1 99 ? -5.955 5.186 -0.939 1.00 94.56 99 PHE A N 1
ATOM 725 C CA . PHE A 1 99 ? -6.048 4.663 0.414 1.00 94.56 99 PHE A CA 1
ATOM 726 C C . PHE A 1 99 ? -7.319 5.162 1.109 1.00 94.56 99 PHE A C 1
ATOM 728 O O . PHE A 1 99 ? -7.711 6.322 0.965 1.00 94.56 99 PHE A O 1
ATOM 735 N N . GLU A 1 100 ? -7.963 4.282 1.867 1.00 95.00 100 GLU A N 1
ATOM 736 C CA . GLU A 1 100 ? -9.136 4.582 2.682 1.00 95.00 100 GLU A CA 1
ATOM 737 C C . GLU A 1 100 ? -8.966 3.953 4.068 1.00 95.00 100 GLU A C 1
ATOM 739 O O . GLU A 1 100 ? -8.869 2.731 4.212 1.00 95.00 100 GLU A O 1
ATOM 744 N N . ARG A 1 101 ? -8.904 4.807 5.095 1.00 94.94 101 ARG A N 1
ATOM 745 C CA . ARG A 1 101 ? -8.810 4.383 6.494 1.00 94.94 101 ARG A CA 1
ATOM 746 C C . ARG A 1 101 ? -10.169 3.914 6.978 1.00 94.94 101 ARG A C 1
ATOM 748 O O . ARG A 1 101 ? -11.174 4.590 6.758 1.00 94.94 101 ARG A O 1
ATOM 755 N N . ARG A 1 102 ? -10.191 2.778 7.662 1.00 92.88 102 ARG A N 1
ATOM 756 C CA . ARG A 1 102 ? -11.402 2.193 8.237 1.00 92.88 102 ARG A CA 1
ATOM 757 C C . ARG A 1 102 ? -11.123 1.722 9.653 1.00 92.88 102 ARG A C 1
ATOM 759 O O . ARG A 1 102 ? -10.000 1.341 9.968 1.00 92.88 102 ARG A O 1
ATOM 766 N N . VAL A 1 103 ? -12.149 1.775 10.491 1.00 93.00 103 VAL A N 1
ATOM 767 C CA . VAL A 1 103 ? -12.127 1.202 11.835 1.00 93.00 103 VAL A CA 1
ATOM 768 C C . VAL A 1 103 ? -13.203 0.135 11.857 1.00 93.00 103 VAL A C 1
ATOM 770 O O . VAL A 1 103 ? -14.376 0.425 11.620 1.00 93.00 103 VAL A O 1
ATOM 773 N N . GLU A 1 104 ? -12.791 -1.107 12.064 1.00 89.19 104 GLU A N 1
ATOM 774 C CA . GLU A 1 104 ? -13.710 -2.233 12.162 1.00 89.19 104 GLU A CA 1
ATOM 775 C C . GLU A 1 104 ? -14.518 -2.162 13.463 1.00 89.19 104 GLU A C 1
ATOM 777 O O . GLU A 1 104 ? -14.149 -1.480 14.418 1.00 89.19 104 GLU A O 1
ATOM 782 N N . ALA A 1 105 ? -15.605 -2.932 13.550 1.00 89.06 105 ALA A N 1
ATOM 783 C CA . ALA A 1 105 ? -16.406 -3.018 14.776 1.00 89.06 105 ALA A CA 1
ATOM 784 C C . ALA A 1 105 ? -15.606 -3.530 15.995 1.00 89.06 105 ALA A C 1
ATOM 786 O O . ALA A 1 105 ? -16.009 -3.305 17.132 1.00 89.06 105 ALA A O 1
ATOM 787 N N . SER A 1 106 ? -14.479 -4.213 15.763 1.00 90.12 106 SER A N 1
ATOM 788 C CA . SER A 1 106 ? -13.521 -4.628 16.795 1.00 90.12 106 SER A CA 1
ATOM 789 C C . SER A 1 106 ? -12.660 -3.482 17.341 1.00 90.12 106 SER A C 1
ATOM 791 O O . SER A 1 106 ? -11.963 -3.683 18.330 1.00 90.12 106 SER A O 1
ATOM 793 N N . GLY A 1 107 ? -12.665 -2.311 16.696 1.00 90.38 107 GLY A N 1
ATOM 794 C CA . GLY A 1 107 ? -11.732 -1.214 16.957 1.00 90.38 107 GLY A CA 1
ATOM 795 C C . GLY A 1 107 ? -10.419 -1.311 16.171 1.00 90.38 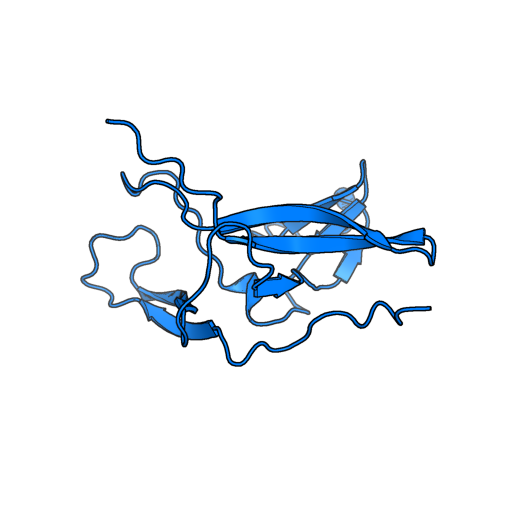107 GLY A C 1
ATOM 796 O O . GLY A 1 107 ? -9.565 -0.439 16.304 1.00 90.38 107 GLY A O 1
ATOM 797 N N . GLU A 1 108 ? -10.238 -2.342 15.342 1.00 91.38 108 GLU A N 1
ATOM 798 C CA . GLU A 1 108 ? -9.037 -2.489 14.518 1.00 91.38 108 GLU A CA 1
ATOM 799 C C . GLU A 1 108 ? -9.005 -1.431 13.404 1.00 91.38 108 GLU A C 1
ATOM 801 O O . GLU A 1 108 ? -9.933 -1.331 12.597 1.00 91.38 108 GLU A O 1
ATOM 806 N N . HIS A 1 109 ? -7.917 -0.662 13.339 1.00 94.25 109 HIS A N 1
ATOM 807 C CA . HIS A 1 109 ? -7.657 0.261 12.239 1.00 94.25 109 HIS A CA 1
ATOM 808 C C . HIS A 1 109 ? -7.124 -0.494 11.023 1.00 94.25 109 HIS A C 1
ATOM 810 O O . HIS A 1 109 ? -6.235 -1.334 11.138 1.00 94.25 109 HIS A O 1
ATOM 816 N N . ARG A 1 110 ? -7.623 -0.142 9.838 1.00 95.12 110 ARG A N 1
ATOM 817 C CA . ARG A 1 110 ? -7.200 -0.716 8.558 1.00 95.12 110 ARG A CA 1
ATOM 818 C C . ARG A 1 110 ? -6.961 0.354 7.520 1.00 95.12 110 ARG A C 1
ATOM 820 O O . ARG A 1 110 ? -7.645 1.379 7.500 1.00 95.12 110 ARG A O 1
ATOM 827 N N . LEU A 1 111 ? -6.043 0.060 6.609 1.00 96.12 111 LEU A N 1
ATOM 828 C CA . LEU A 1 111 ? -5.774 0.882 5.443 1.00 96.12 111 LEU A CA 1
ATOM 829 C C . LEU A 1 111 ? -6.142 0.101 4.182 1.00 96.12 111 LEU A C 1
ATOM 831 O O . LEU A 1 111 ? -5.400 -0.760 3.728 1.00 96.12 111 LEU A O 1
ATOM 835 N N . GLY A 1 112 ? -7.319 0.379 3.628 1.00 94.94 112 GLY A N 1
ATOM 836 C CA . GLY A 1 112 ? -7.805 -0.272 2.414 1.00 94.94 112 GLY A CA 1
ATOM 837 C C . GLY A 1 112 ? -7.351 0.440 1.149 1.00 94.94 112 GLY A C 1
ATOM 838 O O . GLY A 1 112 ? -7.269 1.665 1.123 1.00 94.94 112 GLY A O 1
ATOM 839 N N . VAL A 1 113 ? -7.151 -0.307 0.068 1.00 94.19 113 VAL A N 1
ATOM 840 C CA . VAL A 1 113 ? -6.973 0.231 -1.284 1.00 94.19 113 VAL A CA 1
ATOM 841 C C . VAL A 1 113 ? -8.309 0.153 -2.009 1.00 94.19 113 VAL A C 1
ATOM 843 O O . VAL A 1 113 ? -8.881 -0.927 -2.160 1.00 94.19 113 VAL A O 1
ATOM 846 N N . HIS A 1 114 ? -8.818 1.294 -2.465 1.00 94.12 114 HIS A N 1
ATOM 847 C CA . HIS A 1 114 ? -10.110 1.389 -3.139 1.00 94.12 114 HIS A CA 1
ATOM 848 C C . HIS A 1 114 ? -9.994 2.005 -4.516 1.00 94.12 114 HIS A C 1
ATOM 850 O O . HIS A 1 114 ? -9.301 3.005 -4.697 1.00 94.12 114 HIS A O 1
ATOM 856 N N . VAL A 1 115 ? -10.778 1.500 -5.465 1.00 92.94 115 VAL A N 1
ATOM 857 C CA . VAL A 1 115 ? -10.934 2.134 -6.774 1.00 92.94 115 VAL A CA 1
ATOM 858 C C . VAL A 1 115 ? -11.481 3.548 -6.598 1.00 92.94 115 VAL A C 1
ATOM 860 O O . VAL A 1 115 ? -12.411 3.809 -5.819 1.00 92.94 115 VAL A O 1
ATOM 863 N N . MET A 1 116 ? -10.919 4.494 -7.342 1.00 90.44 116 MET A N 1
ATOM 864 C CA . MET A 1 116 ? -11.429 5.856 -7.380 1.00 90.44 116 MET A CA 1
ATOM 865 C C . MET A 1 116 ? -12.896 5.860 -7.817 1.00 90.44 116 MET A C 1
ATOM 867 O O . MET A 1 116 ? -13.287 5.213 -8.789 1.00 90.44 116 MET A O 1
ATOM 871 N N . LYS A 1 117 ? -13.738 6.601 -7.092 1.00 78.00 117 LYS A N 1
ATOM 872 C CA . LYS A 1 117 ? -15.126 6.847 -7.493 1.00 78.00 117 LYS A CA 1
ATOM 873 C C . LYS A 1 117 ? -15.084 7.763 -8.720 1.00 78.00 117 LYS A C 1
ATOM 875 O O . LYS A 1 117 ? -15.120 8.980 -8.565 1.00 78.00 117 LYS A O 1
ATOM 880 N N . ARG A 1 118 ? -14.925 7.238 -9.942 1.00 66.75 118 ARG A N 1
ATOM 881 C CA . ARG A 1 118 ? -15.023 8.099 -11.133 1.00 66.75 118 ARG A CA 1
ATOM 882 C C . ARG A 1 118 ? -16.409 8.745 -11.145 1.00 66.75 118 ARG A C 1
ATOM 884 O O . ARG A 1 118 ? -17.414 8.059 -11.293 1.00 66.75 118 ARG A O 1
ATOM 891 N N . LYS A 1 119 ? -16.446 10.074 -11.059 1.00 44.66 119 LYS A N 1
ATOM 892 C CA . LYS A 1 119 ? -17.493 10.885 -11.684 1.00 44.66 119 LYS A CA 1
ATOM 893 C C . LYS A 1 119 ? -17.003 11.237 -13.086 1.00 44.66 119 LYS A C 1
ATOM 895 O O . LYS A 1 119 ? -15.911 11.779 -13.241 1.00 44.66 119 LYS A O 1
ATOM 900 N N . ILE A 1 120 ? -17.804 10.915 -14.097 1.00 37.31 120 ILE A N 1
ATOM 901 C CA . ILE A 1 120 ? -17.672 11.486 -15.439 1.00 37.31 120 ILE A CA 1
ATOM 902 C C . ILE A 1 120 ? -17.920 12.992 -15.290 1.00 37.31 120 ILE A C 1
ATOM 904 O O . ILE A 1 120 ? -18.976 13.390 -14.797 1.00 37.31 120 ILE A O 1
ATOM 908 N N . ARG A 1 121 ? -16.950 13.828 -15.669 1.00 38.81 121 ARG A N 1
ATOM 909 C CA . ARG A 1 121 ? -17.249 15.217 -16.026 1.00 38.81 121 ARG A CA 1
ATOM 910 C C . ARG A 1 121 ? -17.677 15.203 -17.494 1.00 38.81 121 ARG A C 1
ATOM 912 O O . ARG A 1 121 ? -16.995 14.569 -18.297 1.00 38.81 121 ARG A O 1
ATOM 919 N N . LYS A 1 122 ? -18.847 15.788 -17.770 1.00 36.22 122 LYS A N 1
ATOM 920 C CA . LYS A 1 122 ? -19.281 16.133 -19.129 1.00 36.22 122 LYS A CA 1
ATOM 921 C C . LYS A 1 122 ? -18.257 17.060 -19.771 1.00 36.22 122 LYS A C 1
ATOM 923 O O . LYS A 1 122 ? -17.689 17.878 -19.010 1.00 36.22 122 LYS A O 1
#

Solvent-accessible surface area (backbone atoms only — not comparable to full-atom values): 7500 Å² total; per-residue (Å²): 139,78,82,86,64,82,51,59,91,40,81,50,42,43,80,42,77,33,56,68,86,45,95,44,90,59,38,64,36,63,32,53,41,76,62,50,94,80,55,70,54,36,77,64,37,38,56,49,41,46,76,36,42,67,94,70,42,67,87,91,50,90,41,64,45,80,54,49,96,74,33,25,29,32,27,75,89,41,57,53,67,55,64,29,60,72,83,46,80,94,54,89,54,79,72,65,57,42,82,44,74,45,68,45,99,87,67,51,75,40,36,33,34,23,32,42,69,77,71,85,78,132